Protein AF-A0A7C0URL0-F1 (afdb_monomer_lite)

Sequence (77 aa):
MHSIAEGLAKKQRKISVAEFFERNKQILGFDTSTRALITSVKEAVDNALDACEEAGILPDILVELKSIDDDEYLIIV

Secondary structure (DSSP, 8-state):
---HHHHHHTT-----HHHHHHHTHHHHT-SSHHHHHHHHHHHHHHHHHHHHHHHTPPP----EEEEEETTEEEEE-

Foldseek 3Di:
DPDVVNVVVVPDDDDDPVRVCVVCCVVQQNPDLVSVVVSVQVVVVVVQVVVCVVVVHDDDDDWDWDDPDVSDIDIDD

Radius of gyration: 18.88 Å; chains: 1; bounding box: 27×58×34 Å

pLDDT: mean 89.17, std 10.63, range [50.09, 98.44]

Structure (mmCIF, N/CA/C/O backbone):
data_AF-A0A7C0URL0-F1
#
_entry.id   AF-A0A7C0URL0-F1
#
loop_
_atom_site.group_PDB
_atom_site.id
_atom_site.type_symbol
_atom_site.label_atom_id
_atom_site.label_alt_id
_atom_site.label_comp_id
_atom_site.label_asym_id
_atom_site.label_entity_id
_atom_site.label_seq_id
_atom_site.pdbx_PDB_ins_code
_atom_site.Cartn_x
_atom_site.Cartn_y
_atom_site.Cartn_z
_atom_site.occupancy
_atom_site.B_iso_or_equiv
_atom_site.auth_seq_id
_atom_site.auth_comp_id
_atom_site.auth_asym_id
_atom_site.auth_atom_id
_atom_site.pdbx_PDB_model_num
ATOM 1 N N . MET A 1 1 ? 13.367 43.365 -13.194 1.00 50.09 1 MET A N 1
ATOM 2 C CA . MET A 1 1 ? 13.936 42.314 -12.329 1.00 50.09 1 MET A CA 1
ATOM 3 C C . MET A 1 1 ? 13.041 41.095 -12.515 1.00 50.09 1 MET A C 1
ATOM 5 O O . MET A 1 1 ? 11.981 41.054 -11.912 1.00 50.09 1 MET A O 1
ATOM 9 N N . HIS A 1 2 ? 13.360 40.210 -13.472 1.00 57.41 2 HIS A N 1
ATOM 10 C CA . HIS A 1 2 ? 12.617 38.947 -13.610 1.00 57.41 2 HIS A CA 1
ATOM 11 C C . HIS A 1 2 ? 12.757 38.210 -12.282 1.00 57.41 2 HIS A C 1
ATOM 13 O O . HIS A 1 2 ? 13.873 38.093 -11.763 1.00 57.41 2 HIS A O 1
ATOM 19 N N . SER A 1 3 ? 11.638 37.816 -11.689 1.00 78.06 3 SER A N 1
ATOM 20 C CA . SER A 1 3 ? 11.680 37.201 -10.367 1.00 78.06 3 SER A CA 1
ATOM 21 C C . SER A 1 3 ? 12.389 35.850 -10.472 1.00 78.06 3 SER A C 1
ATOM 23 O O . SER A 1 3 ? 12.293 35.153 -11.484 1.00 78.06 3 SER A O 1
ATOM 25 N N . ILE A 1 4 ? 13.097 35.450 -9.417 1.00 76.12 4 ILE A N 1
ATOM 26 C CA . ILE A 1 4 ? 13.697 34.110 -9.313 1.00 76.12 4 ILE A CA 1
ATOM 27 C C . ILE A 1 4 ? 12.637 33.025 -9.611 1.00 76.12 4 ILE A C 1
ATOM 29 O O . ILE A 1 4 ? 12.950 32.000 -10.216 1.00 76.12 4 ILE A O 1
ATOM 33 N N . ALA A 1 5 ? 11.366 33.300 -9.291 1.00 69.81 5 ALA A N 1
ATOM 34 C CA . ALA A 1 5 ? 10.229 32.440 -9.597 1.00 69.81 5 ALA A CA 1
ATOM 35 C C . ALA A 1 5 ? 9.996 32.230 -11.108 1.00 69.81 5 ALA A C 1
ATOM 37 O O . ALA A 1 5 ? 9.746 31.101 -11.518 1.00 69.81 5 ALA A O 1
ATOM 38 N N . GLU A 1 6 ? 10.152 33.248 -11.961 1.00 74.56 6 GLU A N 1
ATOM 39 C CA . GLU A 1 6 ? 10.012 33.097 -13.425 1.00 74.56 6 GLU A CA 1
ATOM 40 C C . GLU A 1 6 ? 11.146 32.251 -14.028 1.00 74.56 6 GLU A C 1
ATOM 42 O O . GLU A 1 6 ? 10.930 31.466 -14.956 1.00 74.56 6 GLU A O 1
ATOM 47 N N . GLY A 1 7 ? 12.359 32.366 -13.476 1.00 74.12 7 GLY A N 1
ATOM 48 C CA . GLY A 1 7 ? 13.501 31.530 -13.857 1.00 74.12 7 GLY A CA 1
ATOM 49 C C . GLY A 1 7 ? 13.331 30.061 -13.450 1.00 74.12 7 GLY A C 1
ATOM 50 O O . GLY A 1 7 ? 13.678 29.164 -14.221 1.00 74.12 7 GLY A O 1
ATOM 51 N N . LEU A 1 8 ? 12.759 29.809 -12.267 1.00 71.88 8 LEU A N 1
ATOM 52 C CA . LEU A 1 8 ? 12.428 28.465 -11.780 1.00 71.88 8 LEU A CA 1
ATOM 53 C C . LEU A 1 8 ? 11.261 27.845 -12.562 1.00 71.88 8 LEU A C 1
ATOM 55 O O . LEU A 1 8 ? 11.331 26.673 -12.934 1.00 71.88 8 LEU A O 1
ATOM 59 N N . ALA A 1 9 ? 10.234 28.634 -12.888 1.00 67.94 9 ALA A N 1
ATOM 60 C CA . ALA A 1 9 ? 9.075 28.187 -13.660 1.00 67.94 9 ALA A CA 1
ATOM 61 C C . ALA A 1 9 ? 9.455 27.717 -15.073 1.00 67.94 9 ALA A C 1
ATOM 63 O O . ALA A 1 9 ? 8.932 26.711 -15.543 1.00 67.94 9 ALA A O 1
ATOM 64 N N . LYS A 1 10 ? 10.428 28.363 -15.735 1.00 69.50 10 LYS A N 1
ATOM 65 C CA . LYS A 1 10 ? 10.933 27.918 -17.052 1.00 69.50 10 LYS A CA 1
ATOM 66 C C . LYS A 1 10 ? 11.580 26.527 -17.037 1.00 69.50 10 LYS A C 1
ATOM 68 O O . LYS A 1 10 ? 11.670 25.900 -18.089 1.00 69.50 10 LYS A O 1
ATOM 73 N N . LYS A 1 11 ? 12.035 26.040 -15.875 1.00 68.75 11 LYS A N 1
ATOM 74 C CA . LYS A 1 11 ? 12.571 24.677 -15.710 1.00 68.75 11 LYS A CA 1
ATOM 75 C C . LYS A 1 11 ? 11.490 23.649 -15.367 1.00 68.75 11 LYS A C 1
ATOM 77 O O . LYS A 1 11 ? 11.770 22.453 -15.436 1.00 68.75 11 LYS A O 1
ATOM 82 N N . GLN A 1 12 ? 10.279 24.081 -15.007 1.00 66.44 12 GLN A N 1
ATOM 83 C CA . GLN A 1 12 ? 9.178 23.164 -14.735 1.00 66.44 12 GLN A CA 1
ATOM 84 C C . GLN A 1 12 ? 8.714 22.528 -16.046 1.00 66.44 12 GLN A C 1
ATOM 86 O O . GLN A 1 12 ? 8.207 23.191 -16.950 1.00 66.44 12 GLN A O 1
ATOM 91 N N . ARG A 1 13 ? 8.899 21.214 -16.154 1.00 70.19 13 ARG A N 1
ATOM 92 C CA . ARG A 1 13 ? 8.358 20.423 -17.256 1.00 70.19 13 ARG A CA 1
ATOM 93 C C . ARG A 1 13 ? 6.939 20.003 -16.894 1.00 70.19 13 ARG A C 1
ATOM 95 O O . ARG A 1 13 ? 6.741 19.332 -15.888 1.00 70.19 13 ARG A O 1
ATOM 102 N N . LYS A 1 14 ? 5.964 20.386 -17.721 1.00 77.44 14 LYS A N 1
ATOM 103 C CA . LYS A 1 14 ? 4.608 19.835 -17.649 1.00 77.44 14 LYS A CA 1
ATOM 104 C C . LYS A 1 14 ? 4.636 18.459 -18.302 1.00 77.44 14 LYS A C 1
ATOM 106 O O . LYS A 1 14 ? 4.793 18.365 -19.514 1.00 77.44 14 LYS A O 1
ATOM 111 N N . ILE A 1 15 ? 4.531 17.424 -17.487 1.00 81.25 15 ILE A N 1
ATOM 112 C CA . ILE A 1 15 ? 4.366 16.039 -17.924 1.00 81.25 15 ILE A CA 1
ATOM 113 C C . ILE A 1 15 ? 3.007 15.552 -17.445 1.00 81.25 15 ILE A C 1
ATOM 115 O O . ILE A 1 15 ? 2.467 16.072 -16.464 1.00 81.25 15 ILE A O 1
ATOM 119 N N . SER A 1 16 ? 2.435 14.582 -18.151 1.00 88.31 16 SER A N 1
ATOM 120 C CA . SER A 1 16 ? 1.219 13.937 -17.659 1.00 88.31 16 SER A CA 1
ATOM 121 C C . SER A 1 16 ? 1.526 13.135 -16.394 1.00 88.31 16 SER A C 1
ATOM 123 O O . SER A 1 16 ? 2.662 12.706 -16.182 1.00 88.31 16 SER A O 1
ATOM 125 N N . VAL A 1 17 ? 0.507 12.904 -15.562 1.00 84.69 17 VAL A N 1
ATOM 126 C CA . VAL A 1 17 ? 0.647 12.044 -14.379 1.00 84.69 17 VAL A CA 1
ATOM 127 C C . VAL A 1 17 ? 1.130 10.655 -14.808 1.00 84.69 17 VAL A C 1
ATOM 129 O O . VAL A 1 17 ? 2.130 10.180 -14.289 1.00 84.69 17 VAL A O 1
ATOM 132 N N . ALA A 1 18 ? 0.528 10.059 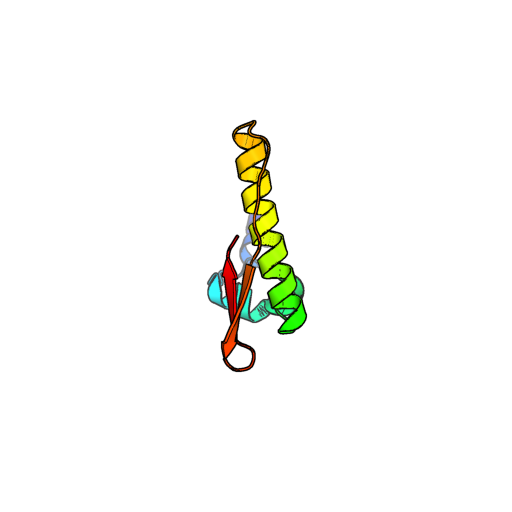-15.840 1.00 87.25 18 ALA A N 1
ATOM 133 C CA . ALA A 1 18 ? 0.963 8.764 -16.369 1.00 87.25 18 ALA A CA 1
ATOM 134 C C . ALA A 1 18 ? 2.443 8.759 -16.802 1.00 87.25 18 ALA A C 1
ATOM 136 O O . ALA A 1 18 ? 3.190 7.848 -16.455 1.00 87.25 18 ALA A O 1
ATOM 137 N N . GLU A 1 19 ? 2.897 9.806 -17.501 1.00 87.69 19 GLU A N 1
ATOM 138 C CA . GLU A 1 19 ? 4.301 9.937 -17.911 1.00 87.69 19 GLU A CA 1
ATOM 139 C C . GLU A 1 19 ? 5.244 10.100 -16.709 1.00 87.69 19 GLU A C 1
ATOM 141 O O . GLU A 1 19 ? 6.359 9.575 -16.724 1.00 87.69 19 GLU A O 1
ATOM 146 N N . PHE A 1 20 ? 4.816 10.795 -15.652 1.00 88.25 20 PHE A N 1
ATOM 147 C CA . PHE A 1 20 ? 5.581 10.878 -14.409 1.00 88.25 20 PHE A CA 1
ATOM 148 C C . PHE A 1 20 ? 5.729 9.505 -13.749 1.00 88.25 20 PHE A C 1
ATOM 150 O O . PHE A 1 20 ? 6.844 9.145 -13.376 1.00 88.25 20 PHE A O 1
ATOM 157 N N . PHE A 1 21 ? 4.649 8.730 -13.652 1.00 87.69 21 PHE A N 1
ATOM 158 C CA . PHE A 1 21 ? 4.694 7.381 -13.087 1.00 87.69 21 PHE A CA 1
ATOM 159 C C . PHE A 1 21 ? 5.625 6.468 -13.890 1.00 87.69 21 PHE A C 1
ATOM 161 O O . PHE A 1 21 ? 6.514 5.840 -13.315 1.00 87.69 21 PHE A O 1
ATOM 168 N N . GLU A 1 22 ? 5.496 6.468 -15.219 1.00 86.62 22 GLU A N 1
ATOM 169 C CA . GLU A 1 22 ? 6.303 5.612 -16.092 1.00 86.62 22 GLU A CA 1
ATOM 170 C C . GLU A 1 22 ? 7.800 5.943 -16.000 1.00 86.62 22 GLU A C 1
ATOM 172 O O . GLU A 1 22 ? 8.640 5.045 -15.943 1.00 86.62 22 GLU A O 1
ATOM 177 N N . ARG A 1 23 ? 8.149 7.233 -15.909 1.00 86.94 23 ARG A N 1
ATOM 178 C CA . ARG A 1 23 ? 9.546 7.680 -15.787 1.00 86.94 23 ARG A CA 1
ATOM 179 C C . ARG A 1 23 ? 10.153 7.472 -14.398 1.00 86.94 23 ARG A C 1
ATOM 181 O O . ARG A 1 23 ? 11.376 7.477 -14.295 1.00 86.94 23 ARG A O 1
ATOM 188 N N . ASN A 1 24 ? 9.346 7.334 -13.342 1.00 89.00 24 ASN A N 1
ATOM 189 C CA . ASN A 1 24 ? 9.818 7.385 -11.950 1.00 89.00 24 ASN A CA 1
ATOM 190 C C . ASN A 1 24 ? 9.424 6.157 -11.109 1.00 89.00 24 ASN A C 1
ATOM 192 O O . ASN A 1 24 ? 9.400 6.245 -9.880 1.00 89.00 24 ASN A O 1
ATOM 196 N N . LYS A 1 25 ? 9.174 4.996 -11.734 1.00 88.38 25 LYS A N 1
ATOM 197 C CA . LYS A 1 25 ? 8.779 3.746 -11.048 1.00 88.38 25 LYS A CA 1
ATOM 198 C C . LYS A 1 25 ? 9.638 3.409 -9.823 1.00 88.38 25 LYS A C 1
ATOM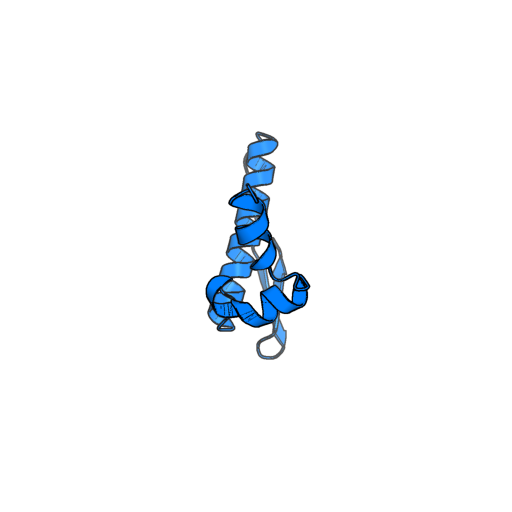 200 O O . LYS A 1 25 ? 9.097 3.066 -8.782 1.00 88.38 25 LYS A O 1
ATOM 205 N N . GLN A 1 26 ? 10.960 3.578 -9.907 1.00 86.62 26 GLN A N 1
ATOM 206 C CA . GLN A 1 26 ? 11.891 3.313 -8.796 1.00 86.62 26 GLN A CA 1
ATOM 207 C C . GLN A 1 26 ? 11.657 4.190 -7.565 1.00 86.62 26 GLN A C 1
ATOM 209 O O . GLN A 1 26 ? 11.708 3.697 -6.435 1.00 86.62 26 GLN A O 1
ATOM 214 N N . ILE A 1 27 ? 11.408 5.483 -7.788 1.00 87.44 27 ILE A N 1
ATOM 215 C CA . ILE A 1 27 ? 11.145 6.454 -6.719 1.00 87.44 27 ILE A CA 1
ATOM 216 C C . ILE A 1 27 ? 9.793 6.148 -6.069 1.00 87.44 27 ILE A C 1
ATOM 218 O O . ILE A 1 27 ? 9.650 6.286 -4.860 1.00 87.44 27 ILE A O 1
ATOM 222 N N . LEU A 1 28 ? 8.831 5.683 -6.867 1.00 88.12 28 LEU A N 1
ATOM 223 C CA . LEU A 1 28 ? 7.480 5.347 -6.425 1.00 88.12 28 LEU A CA 1
ATOM 224 C C . LEU A 1 28 ? 7.361 3.943 -5.803 1.00 88.12 28 LEU A C 1
ATOM 226 O O . LEU A 1 28 ? 6.322 3.629 -5.242 1.00 88.12 28 LEU A O 1
ATOM 230 N N . GLY A 1 29 ? 8.398 3.101 -5.885 1.00 87.38 29 GLY A N 1
ATOM 231 C CA . GLY A 1 29 ? 8.380 1.738 -5.335 1.00 87.38 29 GLY A CA 1
ATOM 232 C C . GLY A 1 29 ? 7.820 0.655 -6.265 1.00 87.38 29 GLY A C 1
ATOM 233 O O . GLY A 1 29 ? 7.565 -0.455 -5.815 1.00 87.38 29 GLY A O 1
ATOM 234 N N . PHE A 1 30 ? 7.672 0.945 -7.560 1.00 91.00 30 PHE A N 1
ATOM 235 C CA . PHE A 1 30 ? 7.112 0.040 -8.575 1.00 91.00 30 PHE A CA 1
ATOM 236 C C . PHE A 1 30 ? 8.170 -0.513 -9.548 1.00 91.00 30 PHE A C 1
ATOM 238 O O . PHE A 1 30 ? 7.880 -0.779 -10.712 1.00 91.00 30 PHE A O 1
ATOM 245 N N . ASP A 1 31 ? 9.425 -0.636 -9.115 1.00 89.38 31 ASP A N 1
ATOM 246 C CA . ASP A 1 31 ? 10.534 -1.122 -9.950 1.00 89.38 31 ASP A CA 1
ATOM 247 C C . ASP A 1 31 ? 10.647 -2.647 -10.038 1.00 89.38 31 ASP A C 1
ATOM 249 O O . ASP A 1 31 ? 11.248 -3.152 -10.983 1.00 89.38 31 ASP A O 1
ATOM 253 N N . THR A 1 32 ? 10.059 -3.381 -9.091 1.00 91.75 32 THR A N 1
ATOM 254 C CA . THR A 1 32 ? 9.957 -4.849 -9.127 1.00 91.75 32 THR A CA 1
ATOM 255 C C . THR A 1 32 ? 8.562 -5.287 -8.703 1.00 91.75 32 THR A C 1
ATOM 257 O O . THR A 1 32 ? 7.936 -4.607 -7.889 1.00 91.75 32 THR A O 1
ATOM 260 N N . SER A 1 33 ? 8.086 -6.432 -9.198 1.00 90.31 33 SER A N 1
ATOM 261 C CA . SER A 1 33 ? 6.749 -6.954 -8.872 1.00 90.31 33 SER A CA 1
ATOM 262 C C . SER A 1 33 ? 6.559 -7.160 -7.36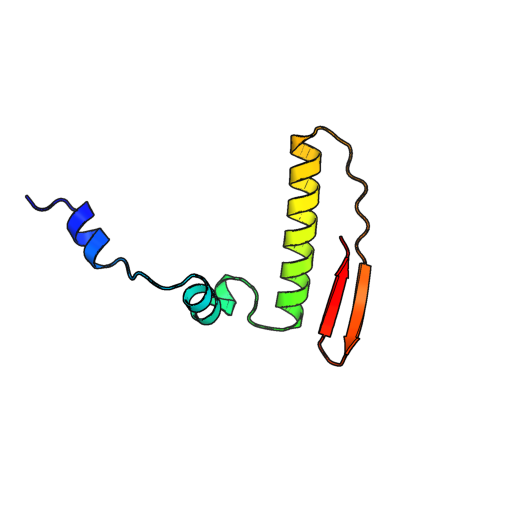5 1.00 90.31 33 SER A C 1
ATOM 264 O O . SER A 1 33 ? 5.539 -6.770 -6.803 1.00 90.31 33 SER A O 1
ATOM 266 N N . THR A 1 34 ? 7.581 -7.676 -6.672 1.00 91.56 34 THR A N 1
ATOM 267 C CA . THR A 1 34 ? 7.550 -7.856 -5.212 1.00 91.56 34 THR A CA 1
ATOM 268 C C . THR A 1 34 ? 7.430 -6.528 -4.469 1.00 91.56 34 THR A C 1
ATOM 270 O O . THR A 1 34 ? 6.612 -6.405 -3.559 1.00 91.56 34 THR A O 1
ATOM 273 N N . ARG A 1 35 ? 8.225 -5.516 -4.846 1.00 93.75 35 ARG A N 1
ATOM 274 C CA . ARG A 1 35 ? 8.167 -4.207 -4.183 1.00 93.75 35 ARG A CA 1
ATOM 275 C C . ARG A 1 35 ? 6.867 -3.477 -4.506 1.00 93.75 35 ARG A C 1
ATOM 277 O O . ARG A 1 35 ? 6.274 -2.919 -3.593 1.00 93.75 35 ARG A O 1
ATOM 284 N N . ALA A 1 36 ? 6.387 -3.575 -5.745 1.00 93.38 36 ALA A N 1
ATOM 285 C CA . ALA A 1 36 ? 5.104 -3.025 -6.168 1.00 93.38 36 ALA A CA 1
ATOM 286 C C . ALA A 1 36 ? 3.941 -3.592 -5.339 1.00 93.38 36 ALA A C 1
ATOM 288 O O . ALA A 1 36 ? 3.085 -2.831 -4.888 1.00 93.38 36 ALA A O 1
ATOM 289 N N . LEU A 1 37 ? 3.934 -4.907 -5.091 1.00 93.81 37 LEU A N 1
ATOM 290 C CA . LEU A 1 37 ? 2.922 -5.557 -4.259 1.00 93.81 37 LEU A CA 1
ATOM 291 C C . LEU A 1 37 ? 2.968 -5.049 -2.811 1.00 93.81 37 LEU A C 1
ATOM 293 O O . LEU A 1 37 ? 1.941 -4.648 -2.270 1.00 93.81 37 LEU A O 1
ATOM 297 N N . ILE A 1 38 ? 4.160 -4.998 -2.205 1.00 94.56 38 ILE A N 1
ATOM 298 C CA . ILE A 1 38 ? 4.345 -4.495 -0.833 1.00 94.56 38 ILE A CA 1
ATOM 299 C C . ILE A 1 38 ? 3.924 -3.026 -0.727 1.00 94.56 38 ILE A C 1
ATOM 301 O O . ILE A 1 38 ? 3.202 -2.666 0.199 1.00 94.56 38 ILE A O 1
ATOM 305 N N . THR A 1 39 ? 4.342 -2.186 -1.676 1.00 95.62 39 THR A N 1
ATOM 306 C CA . THR A 1 39 ? 3.949 -0.775 -1.734 1.00 95.62 39 THR 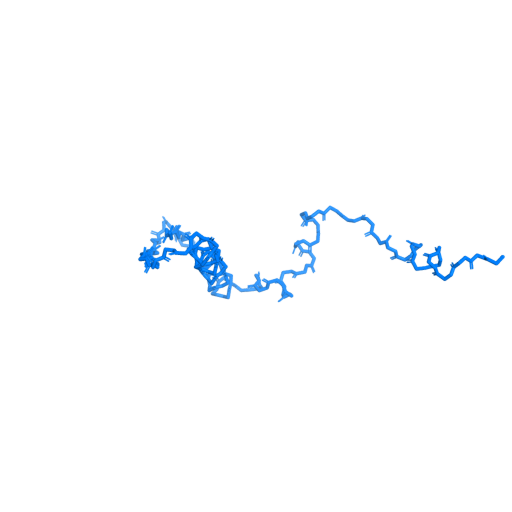A CA 1
ATOM 307 C C . THR A 1 39 ? 2.4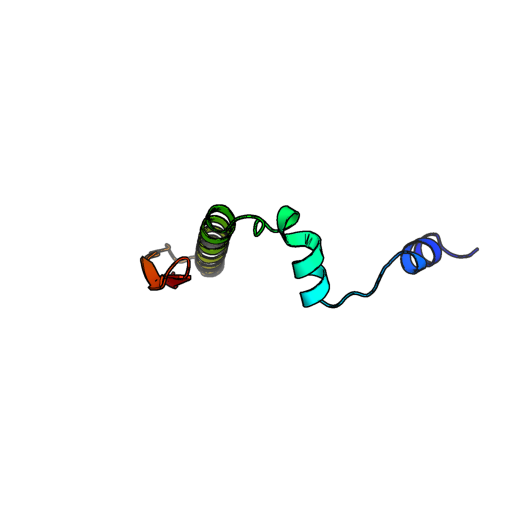34 -0.642 -1.858 1.00 95.62 39 THR A C 1
ATOM 309 O O . THR A 1 39 ? 1.843 0.129 -1.116 1.00 95.62 39 THR A O 1
ATOM 312 N N . SER A 1 40 ? 1.783 -1.433 -2.713 1.00 95.69 40 SER A N 1
ATOM 313 C CA . SER A 1 40 ? 0.327 -1.366 -2.892 1.00 95.69 40 SER A CA 1
ATOM 314 C C . SER A 1 40 ? -0.432 -1.737 -1.615 1.00 95.69 40 SER A C 1
ATOM 316 O O . SER A 1 40 ? -1.370 -1.039 -1.241 1.00 95.69 40 SER A O 1
ATOM 318 N N . VAL A 1 41 ? -0.002 -2.792 -0.910 1.00 97.00 41 VAL A N 1
ATOM 319 C CA . VAL A 1 41 ? -0.595 -3.178 0.382 1.00 97.00 41 VAL A CA 1
ATOM 320 C C . VAL A 1 41 ? -0.352 -2.103 1.441 1.00 97.00 41 VAL A C 1
ATOM 322 O O . VAL A 1 41 ? -1.289 -1.730 2.139 1.00 97.00 41 VAL A O 1
ATOM 325 N N . LYS A 1 42 ? 0.877 -1.579 1.543 1.00 96.88 42 LYS A N 1
ATOM 326 C CA . LYS A 1 42 ? 1.226 -0.514 2.494 1.00 96.88 42 LYS A CA 1
ATOM 327 C C . LYS A 1 42 ? 0.313 0.698 2.310 1.00 96.88 42 LYS A C 1
ATOM 329 O O . LYS A 1 42 ? -0.332 1.103 3.263 1.00 96.88 42 LYS A O 1
ATOM 334 N N . GLU A 1 43 ? 0.235 1.247 1.098 1.00 97.50 43 GLU A N 1
ATOM 335 C CA . GLU A 1 43 ? -0.564 2.452 0.842 1.00 97.50 43 GLU A CA 1
ATOM 336 C C . GLU A 1 43 ? -2.065 2.203 1.069 1.00 97.50 43 GLU A C 1
ATOM 338 O O . GLU A 1 43 ? -2.765 3.082 1.558 1.00 97.50 43 GLU A O 1
ATOM 343 N N . ALA A 1 44 ? -2.575 1.006 0.754 1.00 97.69 44 ALA A N 1
ATOM 344 C CA . ALA A 1 44 ? -3.971 0.660 1.020 1.00 97.69 44 ALA A CA 1
ATOM 345 C C . ALA A 1 44 ? -4.281 0.597 2.526 1.00 97.69 44 ALA A C 1
ATOM 347 O O . ALA A 1 44 ? -5.302 1.130 2.961 1.00 97.69 44 ALA A O 1
ATOM 348 N N . VAL A 1 45 ? -3.392 -0.011 3.319 1.00 98.12 45 VAL A N 1
ATOM 349 C CA . VAL A 1 45 ? -3.535 -0.087 4.781 1.00 98.12 45 VAL A CA 1
ATOM 350 C C . VAL A 1 45 ? -3.353 1.285 5.428 1.00 98.12 45 VAL A C 1
ATOM 352 O O . VAL A 1 45 ? -4.150 1.638 6.291 1.00 98.12 45 VAL A O 1
ATOM 355 N N . ASP A 1 46 ? -2.366 2.072 4.992 1.00 98.25 46 ASP A N 1
ATOM 356 C CA . ASP A 1 46 ? -2.143 3.435 5.491 1.00 98.25 46 ASP A CA 1
ATOM 357 C C . ASP A 1 46 ? -3.388 4.300 5.245 1.00 98.25 46 ASP A C 1
ATOM 359 O O . ASP A 1 46 ? -3.907 4.904 6.177 1.00 98.25 46 ASP A O 1
ATOM 363 N N . ASN A 1 47 ? -3.962 4.248 4.036 1.00 98.06 47 ASN A N 1
ATOM 364 C CA . ASN A 1 47 ? -5.198 4.970 3.722 1.00 98.06 47 ASN A CA 1
ATOM 365 C C . ASN A 1 47 ? -6.387 4.528 4.597 1.00 98.06 47 ASN A C 1
ATOM 367 O O . ASN A 1 47 ? -7.219 5.354 4.973 1.00 98.06 47 ASN A O 1
ATOM 371 N N . ALA A 1 48 ? -6.500 3.232 4.910 1.00 98.06 48 ALA A N 1
ATOM 372 C CA . ALA A 1 48 ? -7.559 2.719 5.780 1.00 98.06 48 ALA A CA 1
ATOM 373 C C . ALA A 1 48 ? -7.369 3.165 7.241 1.00 98.06 48 ALA A C 1
ATOM 375 O O . ALA A 1 48 ? -8.344 3.516 7.912 1.00 98.06 48 ALA A O 1
ATOM 376 N N . LEU A 1 49 ? -6.125 3.185 7.727 1.00 98.31 49 LEU A N 1
ATOM 377 C CA . LEU A 1 49 ? -5.778 3.670 9.062 1.00 98.31 49 LEU A CA 1
ATOM 378 C C . LEU A 1 49 ? -6.015 5.176 9.195 1.00 98.31 49 LEU A C 1
ATOM 380 O O . LEU A 1 49 ? -6.668 5.582 10.155 1.00 98.31 49 LEU A O 1
ATOM 384 N N . ASP A 1 50 ? -5.577 5.970 8.217 1.00 98.44 50 ASP A N 1
ATOM 385 C CA . ASP A 1 50 ? -5.786 7.422 8.178 1.00 98.44 50 ASP A CA 1
ATOM 386 C C . ASP A 1 50 ? -7.285 7.759 8.242 1.00 98.44 50 ASP A C 1
ATOM 388 O O . ASP A 1 50 ? -7.709 8.627 9.007 1.00 98.44 50 ASP A O 1
ATOM 392 N N . ALA A 1 51 ? -8.119 7.014 7.505 1.00 98.12 51 ALA A N 1
ATOM 393 C CA . ALA A 1 51 ? -9.570 7.184 7.538 1.00 98.12 51 ALA A CA 1
ATOM 394 C C . ALA A 1 51 ? -10.181 6.839 8.911 1.00 98.12 51 ALA A C 1
ATOM 396 O O . ALA A 1 51 ? -11.104 7.516 9.372 1.00 98.12 51 ALA A O 1
ATOM 397 N N . CYS A 1 52 ? -9.680 5.794 9.578 1.00 98.25 52 CYS A N 1
ATOM 398 C CA . CYS A 1 52 ? -10.128 5.431 10.925 1.00 98.25 52 CYS A CA 1
ATOM 399 C C . CYS A 1 52 ? -9.696 6.473 11.965 1.00 98.25 52 CYS A C 1
ATOM 401 O O . CYS A 1 52 ? -10.486 6.815 12.849 1.00 98.25 52 CYS A O 1
ATOM 403 N N . GLU A 1 53 ? -8.476 7.003 11.840 1.00 98.12 53 GLU A N 1
ATOM 404 C CA . GLU A 1 53 ? -7.955 8.074 12.691 1.00 98.12 53 GLU A CA 1
ATOM 405 C C . GLU A 1 53 ? -8.787 9.354 12.541 1.00 98.12 53 GLU A C 1
ATOM 407 O O . GLU A 1 53 ? -9.233 9.906 13.549 1.00 98.12 53 GLU A O 1
ATOM 412 N N . GLU A 1 54 ? -9.081 9.778 11.307 1.00 98.06 54 GLU A N 1
ATOM 413 C CA . GLU A 1 54 ? -9.911 10.959 11.030 1.00 98.06 54 GLU A CA 1
ATOM 414 C C . GLU A 1 54 ? -11.327 10.813 11.612 1.00 98.06 54 GLU A C 1
ATOM 416 O O . GLU A 1 54 ? -11.899 11.772 12.139 1.00 98.06 54 GLU A O 1
ATOM 421 N N . ALA A 1 55 ? -11.883 9.599 11.575 1.00 97.31 55 ALA A N 1
ATOM 422 C CA . ALA A 1 55 ? -13.199 9.296 12.130 1.00 97.31 55 ALA A CA 1
ATOM 423 C C . ALA A 1 55 ? -13.198 9.036 13.651 1.00 97.31 55 ALA A C 1
ATOM 425 O O . ALA A 1 55 ? -14.272 8.960 14.254 1.00 97.31 55 ALA A O 1
ATOM 426 N N . GLY A 1 56 ? -12.030 8.875 14.284 1.00 97.50 56 GLY A N 1
ATOM 427 C CA . GLY A 1 56 ? -11.908 8.487 15.693 1.00 97.50 56 GLY A CA 1
ATOM 428 C C . GLY A 1 56 ? -12.453 7.084 16.000 1.00 97.50 56 GLY A C 1
AT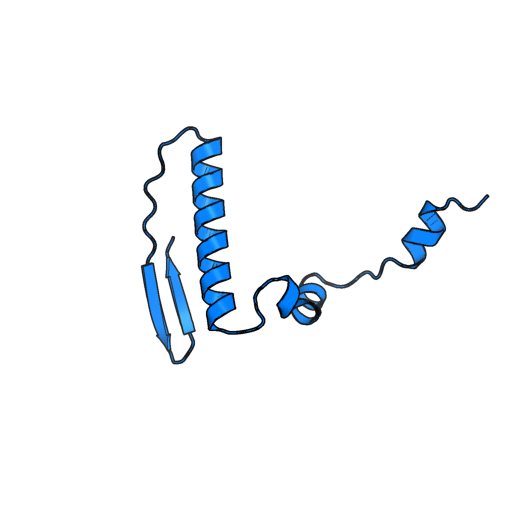OM 429 O O . GLY A 1 56 ? -12.944 6.841 17.106 1.00 97.50 56 GLY A O 1
ATOM 430 N N . ILE A 1 57 ? -12.408 6.171 15.026 1.00 97.56 57 ILE A N 1
ATOM 431 C CA . ILE A 1 57 ? -12.906 4.793 15.135 1.00 97.56 57 ILE A CA 1
ATOM 432 C C . ILE A 1 57 ? -11.714 3.848 15.306 1.00 97.56 57 ILE A C 1
ATOM 434 O O . ILE A 1 57 ? -10.689 4.006 14.650 1.00 97.56 57 ILE A O 1
ATOM 438 N N . LEU A 1 58 ? -11.841 2.847 16.185 1.00 97.75 58 LEU A N 1
ATOM 439 C CA . LEU A 1 58 ? -10.815 1.812 16.306 1.00 97.75 58 LEU A CA 1
ATOM 440 C C . LEU A 1 58 ? -10.792 0.967 15.016 1.00 97.75 58 LEU A C 1
ATOM 442 O O . LEU A 1 58 ? -11.830 0.395 14.676 1.00 97.75 58 LEU A O 1
ATOM 446 N N . PRO A 1 59 ? -9.653 0.870 14.311 1.00 97.56 59 PRO A N 1
ATOM 447 C CA . PRO A 1 59 ? -9.580 0.133 13.057 1.00 97.56 59 PRO A CA 1
ATOM 448 C C . PRO A 1 59 ? -9.698 -1.380 13.281 1.00 97.56 59 PRO A C 1
ATOM 450 O O . PRO A 1 59 ? -9.054 -1.942 14.168 1.00 97.56 59 PRO A O 1
ATOM 453 N N . ASP A 1 60 ? -10.474 -2.033 12.419 1.00 97.44 60 ASP A N 1
ATOM 454 C CA . ASP A 1 60 ? -10.474 -3.480 12.194 1.00 97.44 60 ASP A CA 1
ATOM 455 C C . ASP A 1 60 ? -10.302 -3.697 10.685 1.00 97.44 60 ASP A C 1
ATOM 457 O O . ASP A 1 60 ? -11.220 -3.434 9.908 1.00 97.44 60 ASP A O 1
ATOM 461 N N . ILE A 1 61 ? -9.083 -4.046 10.264 1.00 96.88 61 ILE A N 1
ATOM 462 C CA . ILE A 1 61 ? -8.675 -4.068 8.853 1.00 96.88 61 ILE A CA 1
ATOM 463 C C . ILE A 1 61 ? -8.269 -5.494 8.485 1.00 96.88 61 ILE A C 1
ATOM 465 O O . ILE A 1 61 ? -7.305 -6.041 9.029 1.00 96.88 61 ILE A O 1
ATOM 469 N N . LEU A 1 62 ? -8.989 -6.085 7.531 1.00 97.75 62 LEU A N 1
ATOM 470 C CA . LEU A 1 62 ? -8.672 -7.386 6.951 1.00 97.75 62 LEU A CA 1
ATOM 471 C C . LEU A 1 62 ? -7.910 -7.177 5.645 1.00 97.75 62 LEU A C 1
ATOM 473 O O . LEU A 1 62 ? -8.432 -6.571 4.720 1.00 97.75 62 LEU A O 1
ATOM 477 N N . VAL A 1 63 ? -6.718 -7.758 5.538 1.00 97.50 63 VAL A N 1
ATOM 478 C CA . VAL A 1 63 ? -5.942 -7.745 4.293 1.00 97.50 63 VAL A CA 1
ATOM 479 C C . VAL A 1 63 ? -5.921 -9.145 3.693 1.00 97.50 63 VAL A C 1
ATOM 481 O O . VAL A 1 63 ? -5.446 -10.090 4.324 1.00 97.50 63 VAL A O 1
ATOM 484 N N . GLU A 1 64 ? -6.402 -9.277 2.460 1.00 97.44 64 GLU A N 1
ATOM 485 C CA . GLU A 1 64 ? -6.415 -10.530 1.705 1.00 97.44 64 GLU A CA 1
ATOM 486 C C . GLU A 1 64 ? -5.733 -10.355 0.341 1.00 97.44 64 GLU A C 1
ATOM 488 O O . GLU A 1 64 ? -5.953 -9.379 -0.377 1.00 97.44 64 GLU A O 1
ATOM 493 N N . LEU A 1 65 ? -4.896 -11.331 -0.020 1.00 95.75 65 LEU A N 1
ATOM 494 C CA . LEU A 1 65 ? -4.205 -11.404 -1.306 1.00 95.75 65 LEU A CA 1
ATOM 495 C C . LEU A 1 65 ? -4.633 -12.673 -2.041 1.00 95.75 65 LEU A C 1
ATOM 497 O O . LEU A 1 65 ? -4.466 -13.777 -1.519 1.00 95.75 65 LEU A O 1
ATOM 501 N N . LYS A 1 66 ? -5.141 -12.529 -3.267 1.00 96.62 66 LYS A N 1
ATOM 502 C CA . LYS A 1 66 ? -5.456 -13.657 -4.160 1.00 96.62 66 LYS A CA 1
ATOM 503 C C . LYS A 1 66 ? -4.594 -13.587 -5.403 1.00 96.62 66 LYS A C 1
ATOM 505 O O . LYS A 1 66 ? -4.621 -12.577 -6.093 1.00 96.62 66 LYS A O 1
ATOM 510 N N . SER A 1 67 ? -3.881 -14.663 -5.715 1.00 94.94 67 SER A N 1
ATOM 511 C CA . SER A 1 67 ? -3.297 -14.827 -7.049 1.00 94.94 67 SER A CA 1
ATOM 512 C C . SER A 1 67 ? -4.421 -15.160 -8.030 1.00 94.94 67 SER A C 1
ATOM 514 O O . SER A 1 67 ? -5.236 -16.047 -7.757 1.00 94.94 67 SER A O 1
ATOM 516 N N . ILE A 1 68 ? -4.503 -14.394 -9.116 1.00 95.62 68 ILE A N 1
ATOM 517 C CA . ILE A 1 68 ? -5.500 -14.577 -10.181 1.00 95.62 68 ILE A CA 1
ATOM 518 C C . ILE A 1 68 ? -4.870 -15.128 -11.466 1.00 95.62 68 ILE A C 1
ATOM 520 O O . ILE A 1 68 ? -5.562 -15.814 -12.214 1.00 95.62 68 ILE A O 1
ATOM 524 N N . ASP A 1 69 ? -3.575 -14.879 -11.671 1.00 93.19 69 ASP A N 1
ATOM 525 C CA . ASP A 1 69 ? -2.746 -15.430 -12.746 1.00 93.19 69 ASP A CA 1
ATOM 526 C C . ASP A 1 69 ? -1.256 -15.357 -12.338 1.00 93.19 69 ASP A C 1
ATOM 528 O O . ASP A 1 69 ? -0.925 -14.913 -11.226 1.00 93.19 69 ASP A O 1
ATOM 532 N N . ASP A 1 70 ? -0.362 -15.777 -13.232 1.00 88.56 70 ASP A N 1
ATOM 533 C CA . ASP A 1 70 ? 1.084 -15.597 -13.109 1.00 88.56 70 ASP A CA 1
ATOM 534 C C . ASP A 1 70 ? 1.424 -14.103 -12.952 1.00 88.56 70 ASP A C 1
ATOM 536 O O . ASP A 1 70 ? 1.154 -13.280 -13.824 1.00 88.56 70 ASP A O 1
ATOM 540 N N . ASP A 1 71 ? 2.030 -13.757 -11.812 1.00 86.62 71 ASP A N 1
ATOM 541 C CA . ASP A 1 71 ? 2.397 -12.388 -11.419 1.00 86.62 71 ASP A CA 1
ATOM 542 C C . ASP A 1 71 ? 1.232 -11.376 -11.308 1.00 86.62 71 ASP A C 1
ATOM 544 O O . ASP A 1 71 ? 1.471 -10.178 -11.130 1.00 86.62 71 ASP A O 1
ATOM 548 N N . GLU A 1 72 ? -0.022 -11.842 -11.293 1.00 92.38 72 GLU A N 1
ATOM 549 C CA . GLU A 1 72 ? -1.206 -11.009 -11.060 1.00 92.38 72 GLU A CA 1
ATOM 550 C C . GLU A 1 72 ? -1.887 -11.328 -9.722 1.00 92.38 72 GLU A C 1
ATOM 552 O O . GLU A 1 72 ? -2.240 -12.472 -9.412 1.00 92.38 72 GLU A O 1
ATOM 557 N N . TYR A 1 73 ? -2.116 -10.278 -8.925 1.00 94.31 73 TYR A N 1
ATOM 558 C CA . TYR A 1 73 ? -2.680 -10.381 -7.581 1.00 94.31 73 TYR A CA 1
ATOM 559 C C . TYR A 1 73 ? -3.844 -9.407 -7.385 1.00 94.31 73 TYR A C 1
ATOM 561 O O . TYR A 1 73 ? -3.738 -8.217 -7.679 1.00 94.31 73 TYR A O 1
ATOM 569 N N . LEU A 1 74 ? -4.940 -9.908 -6.819 1.00 95.69 74 LEU A N 1
ATOM 570 C CA . LEU A 1 74 ? -6.043 -9.114 -6.292 1.00 95.69 74 LEU A CA 1
ATOM 571 C C . LEU A 1 74 ? -5.796 -8.836 -4.805 1.00 95.69 74 LEU A C 1
ATOM 573 O O . LEU A 1 74 ? -5.681 -9.770 -4.009 1.00 95.69 74 LEU A O 1
ATOM 577 N N . ILE A 1 75 ? -5.742 -7.553 -4.449 1.00 96.38 75 ILE A N 1
ATOM 578 C CA . ILE A 1 75 ? -5.592 -7.068 -3.074 1.00 96.38 75 ILE A CA 1
ATOM 579 C C . ILE A 1 75 ? -6.962 -6.613 -2.569 1.00 96.38 75 ILE A C 1
ATOM 581 O O . ILE A 1 75 ? -7.637 -5.831 -3.238 1.00 96.38 75 ILE A O 1
ATOM 585 N N . ILE A 1 76 ? -7.364 -7.098 -1.399 1.00 97.06 76 ILE A N 1
ATOM 586 C CA . ILE A 1 76 ? -8.571 -6.678 -0.684 1.00 97.06 76 ILE A CA 1
ATOM 587 C C . ILE A 1 76 ? -8.105 -6.121 0.663 1.00 97.06 76 ILE A C 1
ATOM 589 O O . ILE A 1 76 ? -7.380 -6.813 1.379 1.00 97.06 76 ILE A O 1
ATOM 593 N N . VAL A 1 77 ? -8.480 -4.876 0.960 1.00 94.44 77 VAL A N 1
ATOM 594 C CA . VAL A 1 77 ? -8.208 -4.153 2.215 1.00 94.44 77 VAL A CA 1
ATOM 595 C C . VAL A 1 77 ? -9.503 -3.511 2.684 1.00 94.44 77 VAL A C 1
ATOM 597 O O . VAL A 1 77 ? -10.223 -2.992 1.798 1.00 94.44 77 VAL A O 1
#